Protein AF-A0A378T5V8-F1 (afdb_monomer)

Nearest PDB structures (foldseek):
  8suc-assembly1_A  TM=5.143E-01  e=9.687E-01  Caenorhabditis elegans
  8asv-assembly1_A  TM=4.394E-01  e=1.159E+00  Saccharomyces cerevisiae
  2x5c-assembly2_B  TM=5.338E-01  e=4.328E+00  Pyrobaculum spherical virus
  2a5z-assembly1_B  TM=4.531E-01  e=6.582E+00  Shewanella oneidensis MR-1

pLDDT: mean 92.62, std 4.31, range [78.5, 97.94]

Secondary structure (DSSP, 8-state):
-BGGG--TT-EEEETT---EEEEEEEEETTTEEEEEEE-TTS-EEEEEEES-TT-B-SEEE-

Sequence (62 aa):
MKLKDLKNRRLVRFIGGSEVFKVTRRDTVAYGKIVYLLDMAGKPRHDFRTKDQNREVDLEYV

Radius of gyration: 10.96 Å; Cα contacts (8 Å, |Δi|>4): 126; chains: 1; bounding box: 22×22×26 Å

Solvent-accessible surface area (backbone atoms only — not comparable to full-atom values): 3546 Å² total; per-residue (Å²): 79,37,56,64,71,65,51,71,74,38,48,29,26,43,73,95,53,89,62,60,25,38,30,43,70,48,76,41,91,93,32,48,35,34,39,36,30,16,38,89,87,66,49,76,79,47,74,49,75,37,72,64,45,74,45,76,44,72,48,43,80,108

Organism: Moraxella lacunata (NCBI:txid477)

Mean predicted aligned error: 3.03 Å

Foldseek 3Di:
DFQLVDDAQFWKDFDVDDFIWGWHKDADPVQRIKIFTAGPVRHTPDMDGHPDRRDDDRMDGD

Structure (mmCIF, N/CA/C/O backbone):
data_AF-A0A378T5V8-F1
#
_entry.id   AF-A0A378T5V8-F1
#
loop_
_atom_site.group_PDB
_atom_site.id
_atom_site.type_symbol
_atom_site.label_atom_id
_atom_site.label_alt_id
_atom_site.label_comp_id
_atom_site.label_asym_id
_atom_site.label_entity_id
_atom_site.label_seq_id
_atom_site.pdbx_PDB_ins_code
_atom_site.Cartn_x
_atom_site.Cartn_y
_atom_site.Cartn_z
_atom_site.occupancy
_atom_site.B_iso_or_equiv
_atom_site.auth_seq_id
_atom_site.auth_comp_id
_atom_site.auth_asym_id
_atom_site.auth_atom_id
_atom_site.pdbx_PDB_model_num
ATOM 1 N N . MET A 1 1 ? 0.652 12.552 0.326 1.00 93.06 1 MET A N 1
ATOM 2 C CA . MET A 1 1 ? -0.840 12.450 0.364 1.00 93.06 1 MET A CA 1
ATOM 3 C C . MET A 1 1 ? -1.290 11.748 1.642 1.00 93.06 1 MET A C 1
ATOM 5 O O . MET A 1 1 ? -0.424 11.256 2.351 1.00 93.06 1 MET A O 1
ATOM 9 N N . LYS A 1 2 ? -2.590 11.665 1.972 1.00 94.06 2 LYS A N 1
ATOM 10 C CA . LYS A 1 2 ? -3.051 10.899 3.150 1.00 94.06 2 LYS A CA 1
ATOM 11 C C . LYS A 1 2 ? -3.437 9.470 2.777 1.00 94.06 2 LYS A C 1
ATOM 13 O O . LYS A 1 2 ? -3.891 9.208 1.665 1.00 94.06 2 LYS A O 1
ATOM 18 N N . LEU A 1 3 ? -3.339 8.538 3.727 1.00 92.19 3 LEU A N 1
ATOM 19 C CA . LEU A 1 3 ? -3.694 7.130 3.506 1.00 92.19 3 LEU A CA 1
ATOM 20 C C . LEU A 1 3 ? -5.141 6.940 3.020 1.00 92.19 3 LEU A C 1
ATOM 22 O O . LEU A 1 3 ? -5.440 6.049 2.218 1.00 92.19 3 LEU A O 1
ATOM 26 N N . LYS A 1 4 ? -6.060 7.785 3.503 1.00 91.06 4 LYS A N 1
ATOM 27 C CA . LYS A 1 4 ? -7.459 7.783 3.063 1.00 91.06 4 LYS A CA 1
ATOM 28 C C . LYS A 1 4 ? -7.609 8.067 1.568 1.00 91.06 4 LYS A C 1
ATOM 30 O O . LYS A 1 4 ? -8.515 7.487 0.962 1.00 91.06 4 LYS A O 1
ATOM 35 N N . ASP A 1 5 ? -6.709 8.876 1.007 1.00 93.00 5 ASP A N 1
ATOM 36 C CA . ASP A 1 5 ? -6.752 9.360 -0.372 1.00 93.00 5 ASP A CA 1
ATOM 37 C C . ASP A 1 5 ? -6.360 8.272 -1.370 1.00 93.00 5 ASP A C 1
ATOM 39 O O . ASP A 1 5 ? -6.776 8.358 -2.524 1.00 93.00 5 ASP A O 1
ATOM 43 N N . LEU A 1 6 ? -5.628 7.233 -0.937 1.00 93.12 6 LEU A N 1
ATOM 44 C CA . LEU A 1 6 ? -5.247 6.074 -1.748 1.00 93.12 6 LEU A CA 1
ATOM 45 C C . LEU A 1 6 ? -6.483 5.264 -2.165 1.00 93.12 6 LEU A C 1
ATOM 47 O O . LEU A 1 6 ? -7.144 4.616 -1.349 1.00 93.12 6 LEU A O 1
ATOM 51 N N . LYS A 1 7 ? -6.807 5.275 -3.458 1.00 91.69 7 LYS A N 1
ATOM 52 C CA . LYS A 1 7 ? -7.964 4.580 -4.035 1.00 91.69 7 LYS A CA 1
ATOM 53 C C . LYS A 1 7 ? -7.568 3.181 -4.495 1.00 91.69 7 LYS A C 1
ATOM 55 O O . LYS A 1 7 ? -6.516 2.974 -5.089 1.00 91.69 7 LYS A O 1
ATOM 60 N N . ASN A 1 8 ? -8.445 2.215 -4.233 1.00 93.06 8 ASN A N 1
ATOM 61 C CA . ASN A 1 8 ? -8.222 0.821 -4.606 1.00 93.06 8 ASN A CA 1
ATOM 62 C C . ASN A 1 8 ? -7.996 0.691 -6.125 1.00 93.06 8 ASN A C 1
ATOM 64 O O . ASN A 1 8 ? -8.667 1.366 -6.905 1.00 93.06 8 ASN A O 1
ATOM 68 N N . ARG A 1 9 ? -7.080 -0.192 -6.532 1.00 91.94 9 ARG A N 1
ATOM 69 C CA . ARG A 1 9 ? -6.666 -0.467 -7.921 1.00 91.94 9 ARG A CA 1
ATOM 70 C C . ARG A 1 9 ? -5.985 0.689 -8.668 1.00 91.94 9 ARG A C 1
ATOM 72 O O . ARG A 1 9 ? -5.684 0.512 -9.845 1.00 91.9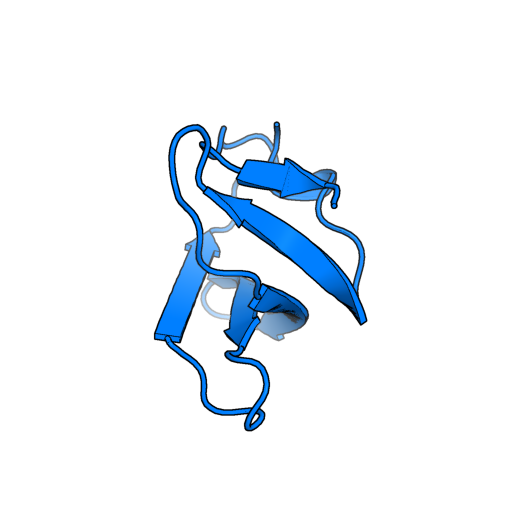4 9 ARG A O 1
ATOM 79 N N . ARG A 1 10 ? -5.729 1.836 -8.031 1.00 96.06 10 ARG A N 1
ATOM 80 C CA . ARG A 1 10 ? -4.929 2.911 -8.639 1.00 96.06 10 ARG A CA 1
ATOM 81 C C . ARG A 1 10 ? -3.441 2.586 -8.599 1.00 96.06 10 ARG A C 1
ATOM 83 O O . ARG A 1 10 ? -3.004 1.789 -7.769 1.00 96.06 10 ARG A O 1
ATOM 90 N N . LEU A 1 11 ? -2.701 3.219 -9.503 1.00 97.06 11 LEU A N 1
ATOM 91 C CA . LEU A 1 11 ? -1.251 3.148 -9.564 1.00 97.06 11 LEU A CA 1
ATOM 92 C C . LEU A 1 11 ? -0.650 4.329 -8.811 1.00 97.06 11 LEU A C 1
ATOM 94 O O . LEU A 1 11 ? -1.131 5.455 -8.931 1.00 97.06 11 LEU A O 1
ATOM 98 N N . VAL A 1 12 ? 0.369 4.053 -8.013 1.00 97.06 12 VAL A N 1
ATOM 99 C CA . VAL A 1 12 ? 1.117 5.053 -7.254 1.00 97.06 12 VAL A CA 1
ATOM 100 C C . VAL A 1 12 ? 2.604 4.779 -7.370 1.00 97.06 12 VAL A C 1
ATOM 102 O O . VAL A 1 12 ? 3.008 3.649 -7.636 1.00 97.06 12 VAL A O 1
ATOM 105 N N . ARG A 1 13 ? 3.416 5.794 -7.115 1.00 97.06 13 ARG A N 1
ATOM 106 C CA . ARG A 1 13 ? 4.862 5.655 -6.928 1.00 97.06 13 ARG A CA 1
ATOM 107 C C . ARG A 1 13 ? 5.305 6.435 -5.699 1.00 97.06 13 ARG A C 1
ATOM 109 O O . ARG A 1 13 ? 4.596 7.343 -5.261 1.00 97.06 13 ARG A O 1
ATOM 116 N N . PHE A 1 14 ? 6.459 6.077 -5.145 1.00 96.38 14 PHE A N 1
ATOM 117 C CA . PHE A 1 14 ? 7.097 6.902 -4.120 1.00 96.38 14 PHE A CA 1
ATOM 118 C C . PHE A 1 14 ? 7.618 8.193 -4.741 1.00 96.38 14 PHE A C 1
ATOM 120 O O . PHE A 1 14 ? 8.133 8.180 -5.860 1.00 96.38 14 PHE A O 1
ATOM 127 N N . ILE A 1 15 ? 7.492 9.300 -4.014 1.00 95.62 15 ILE A N 1
ATOM 128 C CA . ILE A 1 15 ? 8.017 10.594 -4.458 1.00 95.62 15 ILE A CA 1
ATOM 129 C C . ILE A 1 15 ? 9.537 10.466 -4.633 1.00 95.62 15 ILE A C 1
ATOM 131 O O . ILE A 1 15 ? 10.243 10.053 -3.716 1.00 95.62 15 ILE A O 1
ATOM 135 N N . GLY A 1 16 ? 10.034 10.772 -5.834 1.00 93.50 16 GLY A N 1
ATOM 136 C CA . GLY A 1 16 ? 11.447 10.596 -6.200 1.00 93.50 16 GLY A CA 1
ATOM 137 C C . GLY A 1 16 ? 11.854 9.162 -6.577 1.00 93.50 16 GLY A C 1
ATOM 138 O O . GLY A 1 16 ? 13.007 8.938 -6.936 1.00 93.50 16 GLY A O 1
ATOM 139 N N . GLY A 1 17 ? 10.931 8.197 -6.530 1.00 92.75 17 GLY A N 1
ATOM 140 C CA . GLY A 1 17 ? 11.145 6.820 -6.973 1.00 92.75 17 GLY A CA 1
ATOM 141 C C . GLY A 1 17 ? 10.712 6.578 -8.424 1.00 92.75 17 GLY A C 1
ATOM 142 O O . GLY A 1 17 ? 9.879 7.297 -8.977 1.00 92.75 17 GLY A O 1
ATOM 143 N N . SER A 1 18 ? 11.258 5.528 -9.041 1.00 93.00 18 SER A N 1
ATOM 144 C CA . SER A 1 18 ? 10.889 5.078 -10.395 1.00 93.00 18 SER A CA 1
ATOM 145 C C . SER A 1 18 ? 9.900 3.906 -10.405 1.00 93.00 18 SER A C 1
ATOM 147 O O . SER A 1 18 ? 9.255 3.656 -11.423 1.00 93.00 18 SER A O 1
ATOM 149 N N . GLU A 1 19 ? 9.765 3.188 -9.289 1.00 95.62 19 GLU A N 1
ATOM 150 C CA . GLU A 1 19 ? 8.908 2.006 -9.195 1.00 95.62 19 GLU A CA 1
ATOM 151 C C . GLU A 1 19 ? 7.429 2.376 -9.026 1.00 95.62 19 GLU A C 1
ATOM 153 O O . GLU A 1 19 ? 7.064 3.230 -8.214 1.00 95.62 19 GLU A O 1
ATOM 158 N N . VAL A 1 20 ? 6.570 1.690 -9.786 1.00 96.50 20 VAL A N 1
ATOM 159 C CA . VAL A 1 20 ? 5.114 1.863 -9.767 1.00 96.50 20 VAL A CA 1
ATOM 160 C C . VAL A 1 20 ? 4.457 0.672 -9.083 1.00 96.50 20 VAL A C 1
ATOM 162 O O . VAL A 1 20 ? 4.796 -0.484 -9.341 1.00 96.50 20 VAL A O 1
ATOM 165 N N . PHE A 1 21 ? 3.464 0.964 -8.249 1.00 97.69 21 PHE A N 1
ATOM 166 C CA . PHE A 1 21 ? 2.739 -0.013 -7.456 1.00 97.69 21 PHE A CA 1
ATOM 167 C C . PHE A 1 21 ? 1.232 0.119 -7.631 1.00 97.69 21 PHE A C 1
ATOM 169 O O . PHE A 1 21 ? 0.688 1.216 -7.745 1.00 97.69 21 PHE A O 1
ATOM 176 N N . LYS A 1 22 ? 0.529 -1.008 -7.553 1.00 97.94 22 LYS A N 1
ATOM 177 C CA . LYS A 1 22 ? -0.930 -1.064 -7.500 1.00 97.94 22 LYS A CA 1
ATOM 178 C C . LYS A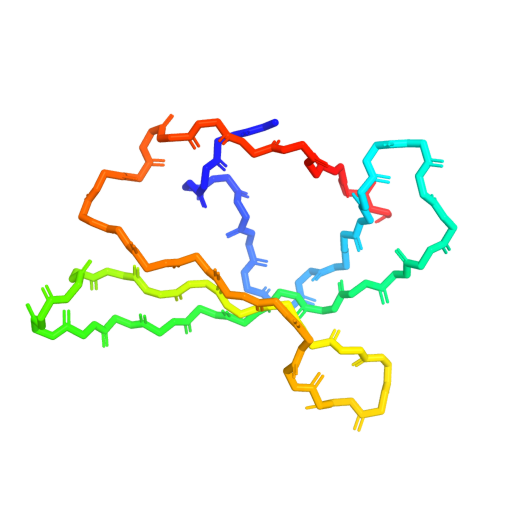 1 22 ? -1.418 -1.047 -6.056 1.00 97.94 22 LYS A C 1
ATOM 180 O O . LYS A 1 22 ? -1.087 -1.923 -5.259 1.00 97.94 22 LYS A O 1
ATOM 185 N N . VAL A 1 23 ? -2.287 -0.093 -5.743 1.00 96.44 23 VAL A N 1
ATOM 186 C CA . VAL A 1 23 ? -2.934 0.030 -4.434 1.00 96.44 23 VAL A CA 1
ATOM 187 C C . VAL A 1 23 ? -4.005 -1.047 -4.268 1.00 96.44 23 VAL A C 1
ATOM 189 O O . VAL A 1 23 ? -4.924 -1.151 -5.082 1.00 96.44 23 VAL A O 1
ATOM 192 N N . THR A 1 24 ? -3.948 -1.797 -3.169 1.00 95.25 24 THR A N 1
ATOM 193 C CA . THR A 1 24 ? -5.012 -2.709 -2.726 1.00 95.25 24 THR A CA 1
ATOM 194 C C . THR A 1 24 ? -5.406 -2.390 -1.289 1.00 95.25 24 THR A C 1
ATOM 196 O O . THR A 1 24 ? -4.541 -2.249 -0.435 1.00 95.25 24 THR A O 1
ATOM 199 N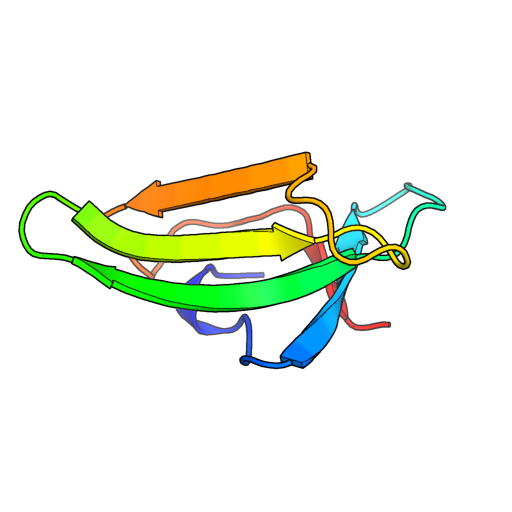 N . ARG A 1 25 ? -6.703 -2.266 -0.987 1.00 91.31 25 ARG A N 1
ATOM 200 C CA . ARG A 1 25 ? -7.189 -1.949 0.374 1.00 91.31 25 ARG A CA 1
ATOM 201 C C . ARG A 1 25 ? -7.952 -3.129 0.973 1.00 91.31 25 ARG A C 1
ATOM 203 O O . ARG A 1 25 ? -8.718 -3.773 0.260 1.00 91.31 25 ARG A O 1
ATOM 210 N N . ARG A 1 26 ? -7.782 -3.376 2.273 1.00 88.94 26 ARG A N 1
ATOM 211 C CA . ARG A 1 26 ? -8.521 -4.389 3.040 1.00 88.94 26 ARG A CA 1
ATOM 212 C C . ARG A 1 26 ? -8.852 -3.868 4.434 1.00 88.94 26 ARG A C 1
ATOM 214 O O . ARG A 1 26 ? -7.954 -3.412 5.134 1.00 88.94 26 ARG A O 1
ATOM 221 N N . ASP A 1 27 ? -10.103 -3.990 4.855 1.00 85.50 27 ASP A N 1
ATOM 222 C CA . ASP A 1 27 ? -10.499 -3.669 6.227 1.00 85.50 27 ASP A CA 1
ATOM 223 C C . ASP A 1 27 ? -10.297 -4.889 7.139 1.00 85.50 27 ASP A C 1
ATOM 225 O O . ASP A 1 27 ? -10.526 -6.033 6.735 1.00 85.50 27 ASP A O 1
ATOM 229 N N . THR A 1 28 ? -9.791 -4.665 8.353 1.00 82.69 28 THR A N 1
ATOM 230 C CA . THR A 1 28 ? -9.484 -5.732 9.323 1.00 82.69 28 THR A CA 1
ATOM 231 C C . THR A 1 28 ? -9.756 -5.274 10.752 1.00 82.69 28 THR A C 1
ATOM 233 O O . THR A 1 28 ? -9.550 -4.110 11.078 1.00 82.69 28 THR A O 1
ATOM 236 N N . VAL A 1 29 ? -10.147 -6.198 11.637 1.00 78.50 29 VAL A N 1
ATOM 237 C CA . VAL A 1 29 ? -10.464 -5.885 13.045 1.00 78.50 29 VAL A CA 1
ATOM 238 C C . VAL A 1 29 ? -9.256 -5.317 13.801 1.00 78.50 29 VAL A C 1
ATOM 240 O O . VAL A 1 29 ? -9.377 -4.316 14.504 1.00 78.50 29 VAL A O 1
ATOM 243 N N . ALA A 1 30 ? -8.072 -5.911 13.627 1.00 83.50 30 ALA A N 1
ATOM 244 C CA . ALA A 1 30 ? -6.873 -5.499 14.359 1.00 83.50 30 ALA A CA 1
ATOM 245 C C . ALA A 1 30 ? -6.393 -4.087 13.972 1.00 83.50 30 ALA A C 1
ATOM 247 O O . ALA A 1 30 ? -5.984 -3.309 14.835 1.00 83.50 30 ALA A O 1
ATOM 248 N N . TYR A 1 31 ? -6.478 -3.735 12.685 1.00 78.81 31 TYR A N 1
ATOM 249 C CA . TYR A 1 31 ? -5.846 -2.526 12.150 1.00 78.81 31 TYR A CA 1
ATOM 250 C C . TYR A 1 31 ? -6.831 -1.484 11.620 1.00 78.81 31 TYR A C 1
ATOM 252 O O . TYR A 1 31 ? -6.401 -0.420 11.195 1.00 78.81 31 TYR A O 1
ATOM 260 N N . GLY A 1 32 ? -8.137 -1.752 11.623 1.00 84.44 32 GLY A N 1
ATOM 261 C CA . GLY A 1 32 ? -9.132 -0.930 10.934 1.00 84.44 32 GLY A CA 1
ATOM 262 C C . GLY A 1 32 ? -9.019 -1.108 9.422 1.00 84.44 32 GLY A C 1
ATOM 263 O O . GLY A 1 32 ? -9.832 -1.807 8.824 1.00 84.44 32 GLY A O 1
ATOM 264 N N . LYS A 1 33 ? -7.967 -0.550 8.812 1.00 86.31 33 LYS A N 1
ATOM 265 C CA . LYS A 1 33 ? -7.700 -0.642 7.373 1.00 86.31 33 LYS A CA 1
ATOM 266 C C . LYS A 1 33 ? -6.219 -0.867 7.080 1.00 86.31 33 LYS A C 1
ATOM 268 O O . LYS A 1 33 ? -5.332 -0.261 7.680 1.00 86.31 33 LYS A O 1
ATOM 273 N N . ILE A 1 34 ? -5.976 -1.746 6.118 1.00 90.75 34 ILE A N 1
ATOM 274 C CA . ILE A 1 34 ? -4.668 -2.078 5.571 1.00 90.75 34 ILE A CA 1
ATOM 275 C C . ILE A 1 34 ? -4.636 -1.636 4.112 1.00 90.75 34 ILE A C 1
ATOM 277 O O . ILE A 1 34 ? -5.569 -1.906 3.349 1.00 90.75 34 ILE A O 1
ATOM 281 N N . VAL A 1 35 ? -3.559 -0.966 3.716 1.00 93.88 35 VAL A N 1
ATOM 282 C CA . VAL A 1 35 ? -3.283 -0.628 2.319 1.00 93.88 35 VAL A CA 1
ATOM 283 C C . VAL A 1 35 ? -2.014 -1.343 1.884 1.00 93.88 35 VAL A C 1
ATOM 285 O O . VAL A 1 35 ? -0.954 -1.090 2.439 1.00 93.88 35 VAL A O 1
ATOM 288 N N . TYR A 1 36 ? -2.126 -2.219 0.894 1.00 95.69 36 TYR A N 1
ATOM 289 C CA . TYR A 1 36 ? -1.013 -2.904 0.250 1.00 95.69 36 TYR A CA 1
ATOM 290 C C . TYR A 1 36 ? -0.611 -2.172 -1.026 1.00 95.69 36 TYR A C 1
ATOM 292 O O . TYR A 1 36 ? -1.470 -1.753 -1.807 1.00 95.69 36 TYR A O 1
ATOM 300 N N . LEU A 1 37 ? 0.692 -2.088 -1.258 1.00 97.12 37 LEU A N 1
ATOM 301 C CA . LEU A 1 37 ? 1.282 -1.716 -2.533 1.00 97.12 37 LEU A CA 1
ATOM 302 C C . LEU A 1 37 ? 1.841 -2.982 -3.177 1.00 97.12 37 LEU A C 1
ATOM 304 O O . LEU A 1 37 ? 2.789 -3.589 -2.670 1.00 97.12 37 LEU A O 1
ATOM 308 N N . LEU A 1 38 ? 1.203 -3.403 -4.264 1.00 97.50 38 LEU A N 1
ATOM 309 C CA . LEU A 1 38 ? 1.630 -4.554 -5.049 1.00 97.50 38 LEU A CA 1
ATOM 310 C C . LEU A 1 38 ? 2.550 -4.081 -6.171 1.00 97.50 38 LEU A C 1
ATOM 312 O O . LEU A 1 38 ? 2.250 -3.068 -6.801 1.00 97.50 38 LEU A O 1
ATOM 316 N N . ASP A 1 39 ? 3.623 -4.809 -6.455 1.00 95.69 39 ASP A N 1
ATOM 317 C CA . ASP A 1 39 ? 4.365 -4.609 -7.699 1.00 95.69 39 ASP A CA 1
ATOM 318 C C . ASP A 1 39 ? 3.502 -4.962 -8.927 1.00 95.69 39 ASP A C 1
AT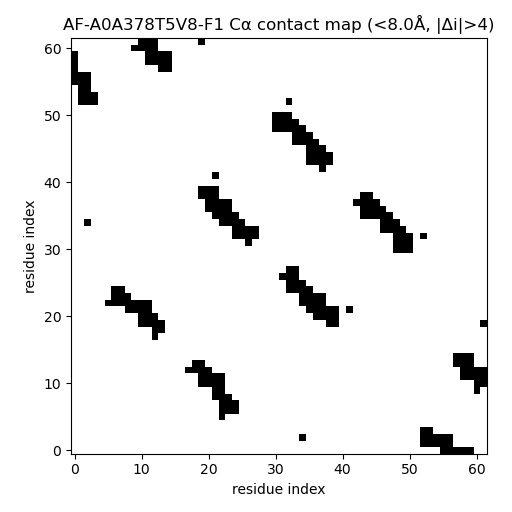OM 320 O O . ASP A 1 39 ? 2.376 -5.465 -8.821 1.00 95.69 39 ASP A O 1
ATOM 324 N N . MET A 1 40 ? 4.036 -4.707 -10.122 1.00 93.50 40 MET A N 1
ATOM 325 C CA . MET A 1 40 ? 3.336 -5.001 -11.378 1.00 93.50 40 MET A CA 1
ATOM 326 C C . MET A 1 40 ? 3.151 -6.507 -11.638 1.00 93.50 40 MET A C 1
ATOM 328 O O . MET A 1 40 ? 2.302 -6.876 -12.446 1.00 93.50 40 MET A O 1
ATOM 332 N N . ALA A 1 41 ? 3.875 -7.376 -10.921 1.00 94.31 41 ALA A N 1
ATOM 333 C CA . ALA A 1 41 ? 3.655 -8.823 -10.910 1.00 94.31 41 ALA A CA 1
ATOM 334 C C . ALA A 1 41 ? 2.583 -9.255 -9.883 1.00 94.31 41 ALA A C 1
ATOM 336 O O . ALA A 1 41 ? 2.275 -10.442 -9.769 1.00 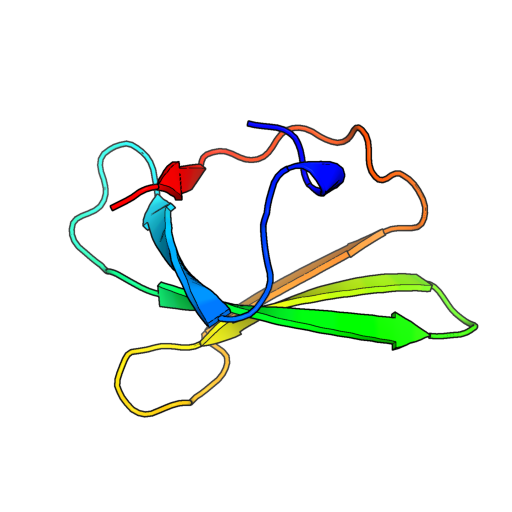94.31 41 ALA A O 1
ATOM 337 N N . GLY A 1 42 ? 1.996 -8.311 -9.140 1.00 91.44 42 GLY A N 1
ATOM 338 C CA . GLY A 1 42 ? 0.948 -8.549 -8.152 1.00 91.44 42 GLY A CA 1
ATOM 339 C C . GLY A 1 42 ? 1.453 -8.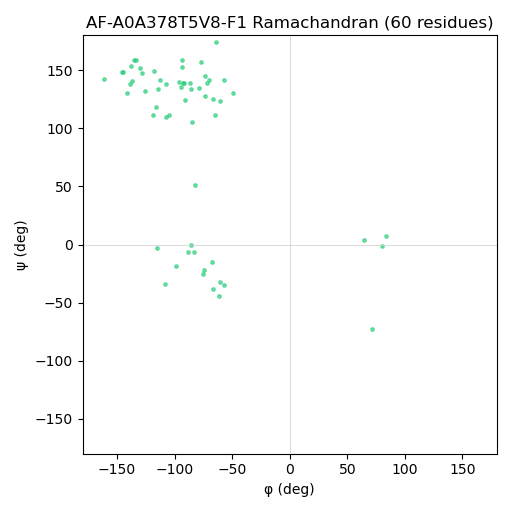979 -6.773 1.00 91.44 42 GLY A C 1
ATOM 340 O O . GLY A 1 42 ? 0.631 -9.317 -5.920 1.00 91.44 42 GLY A O 1
ATOM 341 N N . LYS A 1 43 ? 2.767 -8.963 -6.516 1.00 94.06 43 LYS A N 1
ATOM 342 C CA . LYS A 1 43 ? 3.323 -9.323 -5.206 1.00 94.06 43 LYS A CA 1
ATOM 343 C C . LYS A 1 43 ? 3.324 -8.109 -4.274 1.00 94.06 43 LYS A C 1
ATOM 345 O O . LYS A 1 43 ? 3.746 -7.029 -4.683 1.00 94.06 43 LYS A O 1
ATOM 350 N N . PRO A 1 44 ? 2.886 -8.251 -3.012 1.00 92.94 44 PRO A N 1
ATOM 351 C CA . PRO A 1 44 ? 2.958 -7.161 -2.046 1.00 92.94 44 PRO A CA 1
ATOM 352 C C . PRO A 1 44 ? 4.418 -6.829 -1.726 1.00 92.94 44 PRO A C 1
ATOM 354 O O . PRO A 1 44 ? 5.180 -7.706 -1.322 1.00 92.94 44 PRO A O 1
ATOM 357 N N . ARG A 1 45 ? 4.800 -5.561 -1.904 1.00 96.00 45 ARG A N 1
ATOM 358 C CA . ARG A 1 45 ? 6.143 -5.048 -1.575 1.00 96.00 45 ARG A CA 1
ATOM 359 C C . ARG A 1 45 ? 6.127 -4.145 -0.349 1.00 96.00 45 ARG A C 1
ATOM 361 O O . ARG A 1 45 ? 7.064 -4.180 0.440 1.00 96.00 45 ARG A O 1
ATOM 368 N N . HIS A 1 46 ? 5.041 -3.397 -0.160 1.00 94.25 46 HIS A N 1
ATOM 369 C CA . HIS A 1 46 ? 4.851 -2.522 0.995 1.00 94.25 46 HIS A CA 1
ATOM 370 C C . HIS A 1 46 ? 3.425 -2.623 1.525 1.00 94.25 46 HIS A C 1
ATOM 372 O O . HIS A 1 46 ? 2.488 -2.909 0.772 1.00 94.25 46 HIS A O 1
ATOM 378 N N . ASP A 1 47 ? 3.249 -2.347 2.814 1.00 93.31 47 ASP A N 1
ATOM 379 C CA . ASP A 1 47 ? 1.928 -2.229 3.408 1.00 93.31 47 ASP A CA 1
ATOM 380 C C . ASP A 1 47 ? 1.872 -1.177 4.522 1.00 93.31 47 ASP A C 1
ATOM 382 O O . ASP A 1 47 ? 2.848 -0.915 5.223 1.00 93.31 47 ASP A O 1
ATOM 386 N N . PHE A 1 48 ? 0.704 -0.555 4.656 1.00 92.44 48 PHE A N 1
ATOM 387 C CA . PHE A 1 48 ? 0.391 0.418 5.691 1.00 92.44 48 PHE A CA 1
ATOM 388 C C . PHE A 1 48 ? -0.774 -0.114 6.524 1.00 92.44 48 PHE A C 1
ATOM 390 O O . PHE A 1 48 ? -1.907 -0.189 6.040 1.00 92.44 48 PHE A O 1
ATOM 397 N N . ARG A 1 49 ? -0.504 -0.472 7.783 1.00 91.81 49 ARG A N 1
ATOM 398 C CA . ARG A 1 49 ? -1.505 -0.965 8.745 1.00 91.81 49 ARG A CA 1
ATOM 399 C C . ARG A 1 49 ? -1.761 0.105 9.788 1.00 91.81 49 ARG A C 1
ATOM 401 O O . ARG A 1 49 ? -0.878 0.399 10.589 1.00 91.81 49 ARG A O 1
ATOM 408 N N . THR A 1 50 ? -2.941 0.717 9.771 1.00 86.06 50 THR A N 1
ATOM 409 C CA . THR A 1 50 ? -3.245 1.795 10.719 1.00 86.06 50 THR A CA 1
ATOM 410 C C . THR A 1 50 ? -4.742 2.059 10.853 1.00 86.06 50 THR A C 1
ATOM 412 O O . THR A 1 50 ? -5.483 2.072 9.867 1.00 86.06 50 THR A O 1
ATOM 415 N N . LYS A 1 51 ? -5.171 2.353 12.087 1.00 90.44 51 LYS A N 1
ATOM 416 C CA . LYS A 1 51 ? -6.510 2.888 12.376 1.00 90.44 51 LYS A CA 1
ATOM 417 C C . LYS A 1 51 ? -6.622 4.368 11.994 1.00 90.44 51 LYS A C 1
ATOM 419 O O . LYS A 1 51 ? -7.710 4.828 11.664 1.00 90.44 51 LYS A O 1
ATOM 424 N N . ASP A 1 52 ? -5.504 5.093 11.976 1.00 92.00 52 ASP A N 1
ATOM 425 C CA . ASP A 1 52 ? -5.449 6.486 11.543 1.00 92.00 52 ASP A CA 1
ATOM 426 C C . ASP A 1 52 ? -5.307 6.590 10.020 1.00 92.00 52 ASP A C 1
ATOM 428 O O . ASP A 1 52 ? -4.240 6.367 9.446 1.00 92.00 52 ASP A O 1
ATOM 432 N N . GLN A 1 53 ? -6.407 6.953 9.366 1.00 88.62 53 GLN A N 1
ATOM 433 C CA . GLN A 1 53 ? -6.475 7.147 7.920 1.00 88.62 53 GLN A CA 1
ATOM 434 C C . GLN A 1 53 ? -6.001 8.541 7.465 1.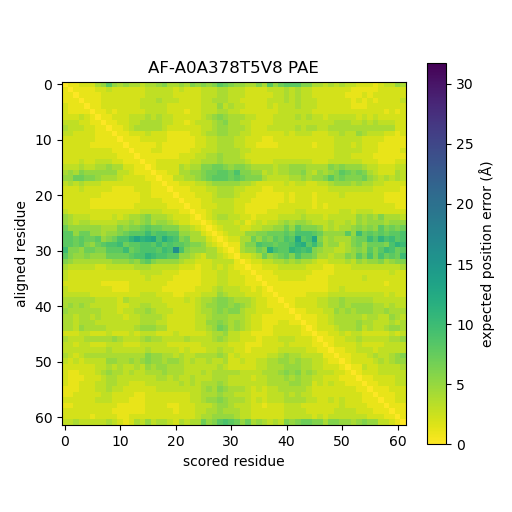00 88.62 53 GLN A C 1
ATOM 436 O O . GLN A 1 53 ? -5.900 8.782 6.260 1.00 88.62 53 GLN A O 1
ATOM 441 N N . ASN A 1 54 ? -5.714 9.462 8.393 1.00 93.94 54 ASN A N 1
ATOM 442 C CA . ASN A 1 54 ? -5.170 10.785 8.084 1.00 93.94 54 ASN A CA 1
ATOM 443 C C .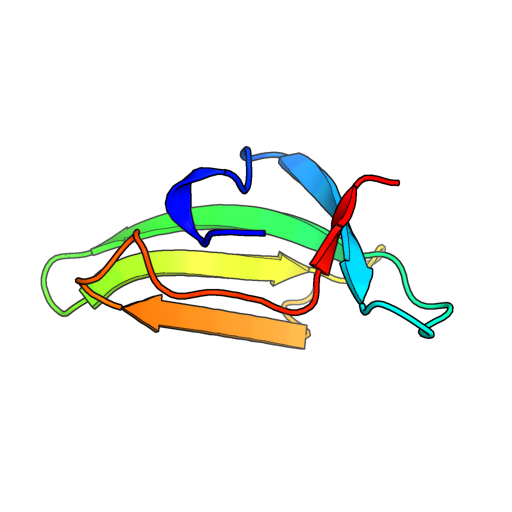 ASN A 1 54 ? -3.639 10.816 8.030 1.00 93.94 54 ASN A C 1
ATOM 445 O O . ASN A 1 54 ? -3.100 11.839 7.608 1.00 93.94 54 ASN A O 1
ATOM 449 N N . ARG A 1 55 ? -2.966 9.715 8.392 1.00 90.88 55 ARG A N 1
ATOM 450 C CA . ARG A 1 55 ? -1.516 9.548 8.260 1.00 90.88 55 ARG A CA 1
ATOM 451 C C . ARG A 1 55 ? -1.035 9.930 6.860 1.00 90.88 55 ARG A C 1
ATOM 453 O O . ARG A 1 55 ? -1.573 9.446 5.859 1.00 90.88 55 ARG A O 1
ATOM 460 N N . GLU A 1 56 ? -0.005 10.767 6.814 1.00 94.56 56 GLU A N 1
ATOM 461 C CA . GLU A 1 56 ? 0.677 11.130 5.575 1.00 94.56 56 GLU A CA 1
ATOM 462 C C . GLU A 1 56 ? 1.545 9.983 5.055 1.00 94.56 56 GLU A C 1
ATOM 464 O O . GLU A 1 56 ? 2.106 9.190 5.817 1.00 94.56 56 GLU A O 1
ATOM 469 N N . VAL A 1 57 ? 1.606 9.883 3.732 1.00 93.56 57 VAL A N 1
ATOM 470 C CA . VAL A 1 57 ? 2.437 8.941 2.991 1.00 93.56 57 VAL A CA 1
ATOM 471 C C . VAL A 1 57 ? 3.102 9.643 1.814 1.00 93.56 57 VAL A C 1
ATOM 473 O O . VAL A 1 57 ? 2.464 10.438 1.107 1.00 93.56 57 VAL A O 1
ATOM 476 N N . ASP A 1 58 ? 4.360 9.280 1.576 1.00 95.88 58 ASP A N 1
ATOM 477 C CA . ASP A 1 58 ? 5.224 9.822 0.520 1.00 95.88 58 ASP A CA 1
ATOM 478 C C . ASP A 1 58 ? 4.960 9.149 -0.831 1.00 95.88 58 ASP A C 1
ATOM 480 O O . ASP A 1 58 ? 5.854 8.632 -1.498 1.00 95.88 58 ASP A O 1
ATOM 484 N N . LEU A 1 59 ? 3.685 9.113 -1.212 1.00 96.25 59 LEU A N 1
ATOM 485 C CA . LEU A 1 59 ? 3.203 8.540 -2.461 1.00 96.25 59 LEU A CA 1
ATOM 486 C C . LEU A 1 59 ? 2.537 9.612 -3.315 1.00 96.25 59 LEU A C 1
ATOM 488 O O . LEU A 1 59 ? 1.879 10.524 -2.803 1.00 96.25 59 LEU A O 1
ATOM 492 N N . GLU A 1 60 ? 2.628 9.427 -4.623 1.00 95.81 60 GLU A N 1
ATOM 493 C CA . GLU A 1 60 ? 1.896 10.198 -5.619 1.00 95.81 60 GLU A CA 1
ATOM 494 C C . GLU A 1 60 ? 1.194 9.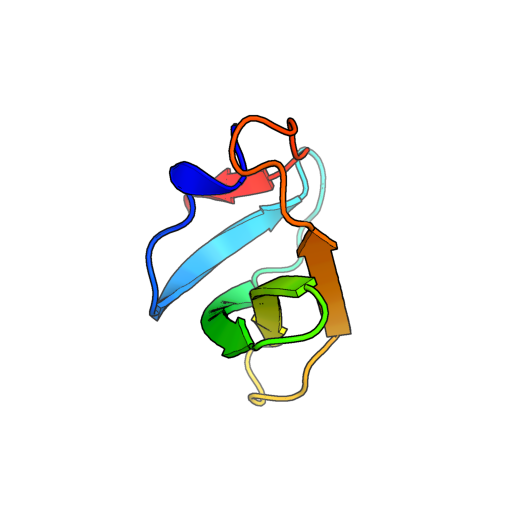279 -6.618 1.00 95.81 60 GLU A C 1
ATOM 496 O O . GLU A 1 60 ? 1.611 8.139 -6.841 1.00 95.81 60 GLU A O 1
ATOM 501 N N . TYR A 1 61 ? 0.088 9.767 -7.183 1.00 95.62 61 TYR A N 1
ATOM 502 C CA . TYR A 1 61 ? -0.593 9.065 -8.265 1.00 95.62 61 TYR A CA 1
ATOM 503 C C . TYR A 1 61 ? 0.224 9.162 -9.548 1.00 95.62 61 TYR A C 1
ATOM 505 O O . TYR A 1 61 ? 0.759 10.225 -9.859 1.00 95.62 61 TYR A O 1
ATOM 513 N N . VAL A 1 62 ? 0.273 8.042 -10.266 1.00 93.12 62 VAL A N 1
ATOM 514 C CA . VAL A 1 62 ? 0.805 7.953 -11.631 1.00 93.12 62 VAL A CA 1
ATOM 515 C C . VAL A 1 62 ? -0.319 8.184 -12.629 1.00 93.12 62 VAL A C 1
ATOM 517 O O . VAL A 1 62 ? -1.436 7.660 -12.383 1.00 93.12 62 VAL A O 1
#